Protein AF-A0A0Q7NEY6-F1 (afdb_monomer_lite)

Structure (mmCIF, N/CA/C/O backbone):
data_AF-A0A0Q7NEY6-F1
#
_entry.id   AF-A0A0Q7NEY6-F1
#
loop_
_atom_site.group_PDB
_atom_site.id
_atom_site.type_symbol
_atom_site.label_ato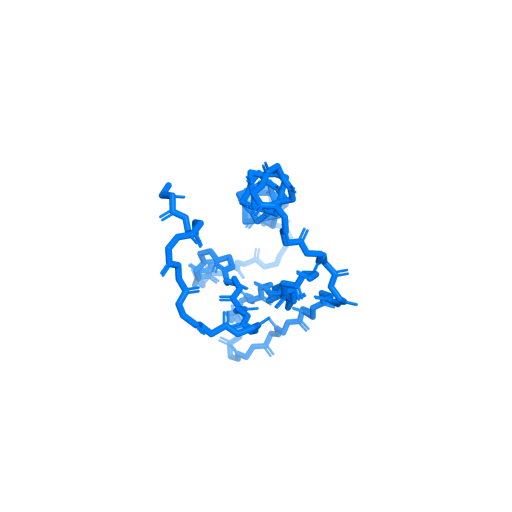m_id
_atom_site.label_alt_id
_atom_site.label_comp_id
_atom_site.label_asym_id
_atom_site.label_entity_id
_atom_site.label_seq_id
_atom_site.pdbx_PDB_ins_code
_atom_site.Cartn_x
_atom_site.Cartn_y
_atom_site.Cartn_z
_atom_site.occupancy
_atom_site.B_iso_or_equiv
_atom_site.auth_seq_id
_atom_site.auth_comp_id
_atom_site.auth_asym_id
_atom_site.auth_atom_id
_atom_site.pdbx_PDB_model_num
ATOM 1 N N . MET A 1 1 ? -6.952 12.568 1.588 1.00 67.12 1 MET A N 1
ATOM 2 C CA . MET A 1 1 ? -8.341 12.062 1.679 1.00 67.12 1 MET A CA 1
ATOM 3 C C . MET A 1 1 ? -8.504 11.477 3.069 1.00 67.12 1 MET A C 1
ATOM 5 O O . MET A 1 1 ? -7.627 10.729 3.481 1.00 67.12 1 MET A O 1
ATOM 9 N N . ASP A 1 2 ? -9.544 11.866 3.799 1.00 78.44 2 ASP A N 1
ATOM 10 C CA . ASP A 1 2 ? -9.843 11.302 5.119 1.00 78.44 2 ASP A CA 1
ATOM 11 C C . ASP A 1 2 ? -10.711 10.045 4.945 1.00 78.44 2 ASP A C 1
ATOM 13 O O . ASP A 1 2 ? -11.767 10.097 4.313 1.00 78.44 2 ASP A O 1
ATOM 17 N N . LEU A 1 3 ? -10.223 8.907 5.437 1.00 85.00 3 LEU A N 1
ATOM 18 C CA . LEU A 1 3 ? -10.870 7.597 5.376 1.00 85.00 3 LEU A CA 1
ATOM 19 C C . LEU A 1 3 ? -11.288 7.096 6.766 1.00 85.00 3 LEU A C 1
ATOM 21 O O . LEU A 1 3 ? -11.638 5.922 6.914 1.00 85.00 3 LEU A O 1
ATOM 25 N N . GLN A 1 4 ? -11.337 7.965 7.780 1.00 79.25 4 GLN A N 1
ATOM 26 C CA . GLN A 1 4 ? -11.861 7.606 9.100 1.00 79.25 4 GLN A CA 1
ATOM 27 C C . GLN A 1 4 ? -13.336 7.172 9.051 1.00 79.25 4 GLN A C 1
ATOM 29 O O . GLN A 1 4 ? -13.750 6.295 9.808 1.00 79.25 4 GLN A O 1
ATOM 34 N N . SER A 1 5 ? -14.138 7.708 8.132 1.00 84.38 5 SER A N 1
ATOM 35 C CA . SER A 1 5 ? -15.540 7.302 7.943 1.00 84.38 5 SER A CA 1
ATOM 36 C C . SER A 1 5 ? -15.718 6.118 6.984 1.00 84.38 5 SER A C 1
ATOM 38 O O . SER A 1 5 ? -16.846 5.683 6.744 1.00 84.38 5 SER A O 1
ATOM 40 N N . TYR A 1 6 ? -14.629 5.571 6.427 1.00 88.06 6 TYR A N 1
ATOM 41 C CA . TYR A 1 6 ? -14.718 4.494 5.446 1.00 88.06 6 TYR A CA 1
ATOM 42 C C . TYR A 1 6 ? -15.260 3.206 6.099 1.00 88.06 6 TYR A C 1
ATOM 44 O O . TYR A 1 6 ? -14.693 2.732 7.089 1.00 88.06 6 TYR A O 1
ATOM 52 N N . PRO A 1 7 ? -16.346 2.611 5.564 1.00 86.62 7 PRO A N 1
ATOM 53 C CA . PRO A 1 7 ? -17.097 1.562 6.259 1.00 86.62 7 PRO A CA 1
ATOM 54 C C . PRO A 1 7 ? -16.451 0.174 6.176 1.00 86.62 7 PRO A C 1
ATOM 56 O O . PRO A 1 7 ? -16.837 -0.733 6.913 1.00 86.62 7 PRO A O 1
ATOM 59 N N . ARG A 1 8 ? -15.498 -0.039 5.259 1.00 89.31 8 ARG A N 1
ATOM 60 C CA . ARG A 1 8 ? -14.848 -1.345 5.082 1.00 89.31 8 ARG A CA 1
ATOM 61 C C . ARG A 1 8 ? -13.606 -1.450 5.958 1.00 89.31 8 ARG A C 1
ATOM 63 O O . ARG A 1 8 ? -12.918 -0.467 6.194 1.00 89.31 8 ARG A O 1
ATOM 70 N N . ARG A 1 9 ? -13.293 -2.676 6.388 1.00 91.38 9 ARG A N 1
ATOM 71 C CA . ARG A 1 9 ? -12.090 -2.984 7.181 1.00 91.38 9 ARG A CA 1
ATOM 72 C C . ARG A 1 9 ? -10.822 -3.150 6.352 1.00 91.38 9 ARG A C 1
ATOM 74 O O . ARG A 1 9 ? -9.747 -3.155 6.929 1.00 91.38 9 ARG A O 1
ATOM 81 N N . ASN A 1 10 ? -10.941 -3.311 5.038 1.00 94.12 10 ASN A N 1
ATOM 82 C CA . ASN A 1 10 ? -9.812 -3.558 4.147 1.00 94.12 10 ASN A CA 1
ATOM 83 C C . ASN A 1 10 ? -9.774 -2.490 3.063 1.00 94.12 10 ASN A C 1
ATOM 85 O O . ASN A 1 10 ? -10.823 -2.080 2.553 1.00 94.12 10 ASN A O 1
ATOM 89 N N . LEU A 1 11 ? -8.565 -2.093 2.698 1.00 92.94 11 LEU A N 1
ATOM 90 C CA . LEU A 1 11 ? -8.301 -1.108 1.670 1.00 92.94 11 LEU A CA 1
ATOM 91 C C . LEU A 1 11 ? -7.064 -1.527 0.875 1.00 92.94 11 LEU A C 1
ATOM 93 O O . LEU A 1 11 ? -6.145 -2.137 1.413 1.00 92.94 11 LEU A O 1
ATOM 97 N N . VAL A 1 12 ? -7.065 -1.226 -0.419 1.00 91.56 12 VAL A N 1
ATOM 98 C CA . VAL A 1 12 ? -5.914 -1.437 -1.293 1.00 91.56 12 VAL A CA 1
ATOM 99 C C . VAL A 1 12 ? -5.532 -0.090 -1.877 1.00 91.56 12 VAL A C 1
ATOM 101 O O . VAL A 1 12 ? -6.372 0.592 -2.462 1.00 91.56 12 VAL A O 1
ATOM 104 N N . LEU A 1 13 ? -4.274 0.285 -1.697 1.00 89.31 13 LEU A N 1
ATOM 105 C CA . LEU A 1 13 ? -3.655 1.405 -2.384 1.00 89.31 13 LEU A CA 1
ATOM 106 C C . LEU A 1 13 ? -2.900 0.873 -3.592 1.00 89.31 13 LEU A C 1
ATOM 108 O O . LEU A 1 13 ? -2.238 -0.158 -3.501 1.00 89.31 13 LEU A O 1
ATOM 112 N N . SER A 1 14 ? -2.964 1.599 -4.698 1.00 85.88 14 SER A N 1
ATOM 113 C CA . SER A 1 14 ? -2.123 1.354 -5.863 1.00 85.88 14 SER A CA 1
ATOM 114 C C . SER A 1 14 ? -1.285 2.586 -6.149 1.00 85.88 14 SER A C 1
ATOM 116 O O . SER A 1 14 ? -1.814 3.701 -6.154 1.00 85.88 14 SER A O 1
ATOM 118 N N . SER A 1 15 ? -0.006 2.391 -6.444 1.00 80.62 15 SER A N 1
ATOM 119 C CA . SER A 1 15 ? 0.812 3.450 -7.018 1.00 80.62 15 SER A CA 1
ATOM 120 C C . SER A 1 15 ? 0.298 3.835 -8.418 1.00 80.62 15 SER A C 1
ATOM 122 O O . SER A 1 15 ? -0.357 3.017 -9.076 1.00 80.62 15 SER A O 1
ATOM 124 N N . PRO A 1 16 ? 0.583 5.058 -8.905 1.00 71.56 16 PRO A N 1
ATOM 125 C CA . PRO A 1 16 ? 0.270 5.447 -10.277 1.00 71.56 16 PRO A CA 1
ATOM 126 C C . PRO A 1 16 ? 0.827 4.434 -11.283 1.00 71.56 16 PRO A C 1
ATOM 128 O O . PRO A 1 16 ? 1.922 3.905 -11.082 1.00 71.56 16 PRO A O 1
ATOM 131 N N . GLN A 1 17 ? 0.076 4.176 -12.359 1.00 66.44 17 GLN A N 1
ATOM 132 C CA . GLN A 1 17 ? 0.541 3.309 -13.439 1.00 66.44 17 GLN A CA 1
ATOM 133 C C . GLN A 1 17 ? 1.693 3.991 -14.163 1.00 66.44 17 GLN A C 1
ATOM 135 O O . GLN A 1 17 ? 1.527 5.058 -14.757 1.00 66.44 17 GLN A O 1
ATOM 140 N N . THR A 1 18 ? 2.848 3.349 -14.158 1.00 62.78 18 THR A N 1
ATOM 141 C CA . THR A 1 18 ? 3.970 3.741 -14.990 1.00 62.78 18 THR A CA 1
ATOM 142 C C . THR A 1 18 ? 3.922 2.899 -16.269 1.00 62.78 18 THR A C 1
ATOM 144 O O . THR A 1 18 ? 4.487 1.814 -16.353 1.00 62.78 18 THR A O 1
ATOM 147 N N . GLY A 1 19 ? 3.229 3.412 -17.295 1.00 54.75 19 GLY A N 1
ATOM 148 C CA . GLY A 1 19 ? 3.261 2.851 -18.649 1.00 54.75 19 GLY A CA 1
ATOM 149 C C . GLY A 1 19 ? 4.518 3.257 -19.431 1.00 54.75 19 GLY A C 1
ATOM 150 O O . GLY A 1 19 ? 4.845 4.439 -19.496 1.00 54.75 19 GLY A O 1
ATOM 151 N N . GLY A 1 20 ? 5.189 2.288 -20.066 1.00 57.56 20 GLY A N 1
ATOM 152 C CA . GLY A 1 20 ? 6.156 2.554 -21.143 1.00 57.56 20 GLY A CA 1
ATOM 153 C C . GLY A 1 20 ? 7.578 2.936 -20.715 1.00 57.56 20 GLY A C 1
ATOM 154 O O . GLY A 1 20 ? 8.136 3.895 -21.244 1.00 57.56 20 GLY A O 1
ATOM 155 N N . PHE A 1 21 ? 8.198 2.185 -19.801 1.00 61.28 21 PHE A N 1
ATOM 156 C CA . PHE A 1 21 ? 9.563 2.474 -19.340 1.00 61.28 21 PHE A CA 1
ATOM 157 C C . PHE A 1 21 ? 10.609 1.611 -20.046 1.00 61.28 21 PHE A C 1
ATOM 159 O O . PHE A 1 21 ? 10.565 0.383 -20.000 1.00 61.28 21 PHE A O 1
ATOM 166 N N . VAL A 1 22 ? 11.584 2.265 -20.683 1.00 58.41 22 VAL A N 1
ATOM 167 C CA . VAL A 1 22 ? 12.728 1.603 -21.321 1.00 58.41 22 VAL A CA 1
ATOM 168 C C . VAL A 1 22 ? 13.794 1.314 -20.261 1.00 58.41 22 VAL A C 1
ATOM 170 O O . VAL A 1 22 ? 14.357 2.237 -19.659 1.00 58.41 22 VAL A O 1
ATOM 173 N N . PHE A 1 23 ? 14.062 0.026 -20.039 1.00 61.19 23 PHE A N 1
ATOM 174 C CA . PHE A 1 23 ? 15.098 -0.467 -19.129 1.00 61.19 23 PHE A CA 1
ATOM 175 C C . PHE A 1 23 ? 16.474 0.141 -19.451 1.00 61.19 23 PHE A C 1
ATOM 177 O O . PHE A 1 23 ? 16.908 0.134 -20.600 1.00 61.19 23 PHE A O 1
ATOM 184 N N . GLY A 1 24 ? 17.170 0.642 -18.423 1.00 62.41 24 GLY A N 1
ATOM 185 C CA . GLY A 1 24 ? 18.562 1.111 -18.519 1.00 62.41 24 GLY A CA 1
ATOM 186 C C . GLY A 1 24 ? 18.770 2.629 -18.604 1.00 62.41 24 GLY A C 1
ATOM 187 O O . GLY A 1 24 ? 19.912 3.077 -18.628 1.00 62.41 24 GLY A O 1
ATOM 188 N N . SER A 1 25 ? 17.707 3.439 -18.615 1.00 63.19 25 SER A N 1
ATOM 189 C CA . SER A 1 25 ? 17.815 4.908 -18.604 1.00 63.19 25 SER A CA 1
ATOM 190 C C . SER A 1 25 ? 17.770 5.495 -17.183 1.00 63.19 25 SER A C 1
ATOM 192 O O . SER A 1 25 ? 17.139 4.934 -16.293 1.00 63.19 25 SER A O 1
ATOM 194 N N . ALA A 1 26 ? 18.360 6.674 -16.951 1.00 69.75 26 ALA A N 1
ATOM 195 C CA . ALA A 1 26 ? 18.190 7.404 -15.681 1.00 69.75 26 ALA A CA 1
ATOM 196 C C . ALA A 1 26 ? 16.706 7.718 -15.373 1.00 69.75 26 ALA A C 1
ATOM 198 O O . ALA A 1 26 ? 16.300 7.805 -14.213 1.00 69.75 26 ALA A O 1
ATOM 199 N N . ALA A 1 27 ? 15.876 7.822 -16.417 1.00 66.31 27 ALA A N 1
ATOM 200 C CA . ALA A 1 27 ? 14.430 7.974 -16.298 1.00 66.31 27 ALA A CA 1
ATOM 201 C C . ALA A 1 27 ? 13.748 6.735 -15.685 1.00 66.31 27 ALA A C 1
ATOM 203 O O . ALA A 1 27 ? 12.773 6.893 -14.957 1.00 66.31 27 ALA A O 1
ATOM 204 N N . TYR A 1 28 ? 14.281 5.525 -15.908 1.00 68.81 28 TYR A N 1
ATOM 205 C CA . TYR A 1 28 ? 13.768 4.282 -15.318 1.00 68.81 28 TYR A CA 1
ATOM 206 C C . TYR A 1 28 ? 13.859 4.295 -13.789 1.00 68.81 28 TYR A C 1
ATOM 208 O O . TYR A 1 28 ? 12.873 4.025 -13.111 1.00 68.81 28 TYR A O 1
ATOM 216 N N . GLN A 1 29 ? 15.021 4.659 -13.238 1.00 68.44 29 GLN A N 1
ATOM 217 C CA . GLN A 1 29 ? 15.198 4.719 -11.785 1.00 68.44 29 GLN A CA 1
ATOM 218 C C . GLN A 1 29 ? 14.230 5.728 -11.161 1.00 68.44 29 GLN A C 1
ATOM 220 O O . GLN A 1 29 ? 13.486 5.382 -10.247 1.00 68.44 29 GLN A O 1
ATOM 225 N N . ARG A 1 30 ? 14.167 6.951 -11.704 1.00 70.00 30 ARG A N 1
ATOM 226 C CA . ARG A 1 30 ? 13.252 7.997 -11.221 1.00 70.00 30 ARG A CA 1
ATOM 227 C C . ARG A 1 30 ? 11.786 7.551 -11.241 1.00 70.00 30 ARG A C 1
ATOM 229 O O . ARG A 1 30 ? 11.071 7.780 -10.270 1.00 70.00 30 ARG A O 1
ATOM 236 N N . ALA A 1 31 ? 11.369 6.884 -12.312 1.00 70.50 31 ALA A N 1
ATOM 237 C CA . ALA A 1 31 ? 10.008 6.394 -12.471 1.00 70.50 31 ALA A CA 1
ATOM 238 C C . ALA A 1 31 ? 9.639 5.235 -11.543 1.00 70.50 31 ALA A C 1
ATOM 240 O O . ALA A 1 31 ? 8.457 4.979 -11.376 1.00 70.50 31 ALA A O 1
ATOM 241 N N . ILE A 1 32 ? 10.600 4.529 -10.946 1.00 71.38 32 ILE A N 1
ATOM 242 C CA . ILE A 1 32 ? 10.319 3.547 -9.888 1.00 71.38 32 ILE A CA 1
ATOM 243 C C . ILE A 1 32 ? 10.213 4.250 -8.536 1.00 71.38 32 ILE A C 1
ATOM 245 O O . ILE A 1 32 ? 9.308 3.959 -7.756 1.00 71.38 32 ILE A O 1
ATOM 249 N N . PHE A 1 33 ? 11.100 5.211 -8.273 1.00 72.56 33 PHE A N 1
ATOM 250 C CA . PHE A 1 33 ? 11.112 5.934 -7.004 1.00 72.56 33 PHE A CA 1
ATOM 251 C C . PHE A 1 33 ? 9.867 6.804 -6.796 1.00 72.56 33 PHE A C 1
ATOM 253 O O . PHE A 1 33 ? 9.321 6.802 -5.698 1.00 72.56 33 PHE A O 1
ATOM 260 N N . GLU A 1 34 ? 9.384 7.520 -7.816 1.00 76.88 34 GLU A N 1
ATOM 261 C CA . GLU A 1 34 ? 8.199 8.384 -7.674 1.00 76.88 34 GLU A CA 1
ATOM 262 C C . GLU A 1 34 ? 6.939 7.597 -7.226 1.00 76.88 34 GLU A C 1
ATOM 264 O O . GLU A 1 34 ? 6.343 7.963 -6.208 1.00 76.88 34 GLU A O 1
ATOM 269 N N . PRO A 1 35 ? 6.548 6.481 -7.875 1.00 75.94 35 PRO A N 1
ATOM 270 C CA . PRO A 1 35 ? 5.464 5.612 -7.415 1.00 75.94 35 PRO A CA 1
ATOM 271 C C . PRO A 1 35 ? 5.653 5.067 -5.994 1.00 75.94 35 PRO A C 1
ATOM 273 O O . PRO A 1 35 ? 4.684 5.055 -5.234 1.00 75.94 35 PRO A O 1
ATOM 276 N N . VAL A 1 36 ? 6.876 4.654 -5.624 1.00 79.25 36 VAL A N 1
ATOM 277 C CA . VAL A 1 36 ? 7.204 4.186 -4.261 1.00 79.25 36 VAL A CA 1
ATOM 278 C C . VAL A 1 36 ? 6.948 5.291 -3.241 1.00 79.25 36 VAL A C 1
ATOM 280 O O . VAL A 1 36 ? 6.239 5.072 -2.263 1.00 79.25 36 VAL A O 1
ATOM 283 N N . VAL A 1 37 ? 7.477 6.494 -3.482 1.00 80.81 37 VAL A N 1
ATOM 284 C CA . VAL A 1 37 ? 7.327 7.643 -2.576 1.00 80.81 37 VAL A CA 1
ATOM 285 C C . VAL A 1 37 ? 5.855 8.014 -2.406 1.00 80.81 37 VAL A C 1
ATOM 287 O O . VAL A 1 37 ? 5.396 8.218 -1.284 1.00 80.81 37 VAL A O 1
ATOM 290 N N . HIS A 1 38 ? 5.082 8.053 -3.494 1.00 81.50 38 HIS A N 1
ATOM 291 C CA . HIS A 1 38 ? 3.647 8.325 -3.409 1.00 81.50 38 HIS A CA 1
ATOM 292 C C . HIS A 1 38 ? 2.893 7.266 -2.600 1.00 81.50 38 HIS A C 1
ATOM 294 O O . HIS A 1 38 ? 2.007 7.619 -1.818 1.00 81.50 38 HIS A O 1
ATOM 300 N N . LEU A 1 39 ? 3.243 5.987 -2.768 1.00 86.19 39 LEU A N 1
ATOM 301 C CA . LEU A 1 39 ? 2.626 4.904 -2.012 1.00 86.19 39 LEU A CA 1
ATOM 302 C C . LEU A 1 39 ? 2.967 5.002 -0.521 1.00 86.19 39 LEU A C 1
ATOM 304 O O . LEU A 1 39 ? 2.055 4.917 0.298 1.00 86.19 39 LEU A O 1
ATOM 308 N N . LEU A 1 40 ? 4.236 5.241 -0.175 1.00 86.56 40 LEU A N 1
ATOM 309 C CA . LEU A 1 40 ? 4.689 5.409 1.211 1.00 86.56 40 LEU A CA 1
ATOM 310 C C . LEU A 1 40 ? 3.985 6.583 1.897 1.00 86.56 40 LEU A C 1
ATOM 312 O O . LEU A 1 40 ? 3.398 6.397 2.959 1.00 86.56 40 LEU A O 1
ATOM 316 N N . ASN A 1 41 ? 3.923 7.746 1.243 1.00 88.50 41 ASN A N 1
ATOM 317 C CA . ASN A 1 41 ? 3.201 8.907 1.772 1.00 88.50 41 ASN A CA 1
ATOM 318 C C . ASN A 1 41 ? 1.713 8.592 2.013 1.00 88.50 41 ASN A C 1
ATOM 320 O O . ASN A 1 41 ? 1.115 9.044 2.991 1.00 88.50 41 ASN A O 1
ATOM 324 N N . GLY A 1 42 ? 1.098 7.813 1.115 1.00 88.75 42 GLY A N 1
ATOM 325 C CA . GLY A 1 42 ? -0.282 7.354 1.265 1.00 88.75 42 GLY A CA 1
ATOM 326 C C . GLY A 1 42 ? -0.467 6.398 2.445 1.00 88.75 42 GLY A C 1
ATOM 327 O O . GLY A 1 42 ? -1.444 6.531 3.182 1.00 88.75 42 GLY A O 1
ATOM 328 N N . VAL A 1 43 ? 0.469 5.467 2.643 1.00 92.12 43 VAL A N 1
ATOM 329 C CA . VAL A 1 43 ? 0.477 4.531 3.776 1.00 92.12 43 VAL A CA 1
ATOM 330 C C . VAL A 1 43 ? 0.614 5.291 5.093 1.00 92.12 43 VAL A C 1
ATOM 332 O O . VAL A 1 43 ? -0.268 5.159 5.937 1.00 92.12 43 VAL A O 1
ATOM 335 N N . GLU A 1 44 ? 1.627 6.148 5.237 1.00 93.12 44 GLU A N 1
ATOM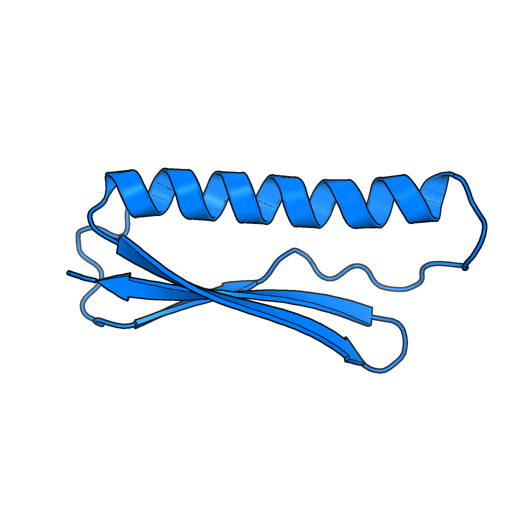 336 C CA . GLU A 1 44 ? 1.867 6.931 6.461 1.00 93.12 44 GLU A CA 1
ATOM 337 C C . GLU A 1 44 ? 0.652 7.794 6.837 1.00 93.12 44 GLU A C 1
ATOM 339 O O . GLU A 1 44 ? 0.230 7.855 7.995 1.00 93.12 44 GLU A O 1
ATOM 344 N N . MET A 1 45 ? 0.027 8.440 5.847 1.00 92.44 45 MET A N 1
ATOM 345 C CA . MET A 1 45 ? -1.193 9.218 6.066 1.00 92.44 45 MET A CA 1
ATOM 346 C C . MET A 1 45 ? -2.336 8.350 6.619 1.00 92.44 45 MET A C 1
ATOM 348 O O . MET A 1 45 ? -3.098 8.816 7.468 1.00 92.44 45 MET A O 1
ATOM 352 N N . LEU A 1 46 ? -2.490 7.114 6.134 1.00 92.88 46 LEU A N 1
ATOM 353 C CA . LEU A 1 46 ? -3.547 6.209 6.586 1.00 92.88 46 LEU A CA 1
ATOM 354 C C . LEU A 1 46 ? -3.235 5.549 7.926 1.00 92.88 46 LEU A C 1
ATOM 356 O O . LEU A 1 46 ? -4.158 5.329 8.711 1.00 92.88 46 LEU A O 1
ATOM 360 N N . GLU A 1 47 ? -1.970 5.280 8.233 1.00 93.56 47 GLU A N 1
ATOM 361 C CA . GLU A 1 47 ? -1.571 4.795 9.556 1.00 93.56 47 GLU A CA 1
ATOM 362 C C . GLU A 1 47 ? -1.969 5.790 10.653 1.00 93.56 47 GLU A C 1
ATOM 364 O O . GLU A 1 47 ? -2.563 5.402 11.661 1.00 93.56 47 GLU A O 1
ATOM 369 N N . ASN A 1 48 ? -1.833 7.093 10.382 1.00 93.19 48 ASN A N 1
ATOM 370 C CA . ASN A 1 48 ? -2.332 8.163 11.256 1.00 93.19 48 ASN A CA 1
ATOM 371 C C . ASN A 1 48 ? -3.869 8.198 11.416 1.00 93.19 48 ASN A C 1
ATOM 373 O O . ASN A 1 48 ? -4.388 8.911 12.273 1.00 93.19 48 ASN A O 1
ATOM 377 N N . GLN A 1 49 ? -4.616 7.443 10.607 1.00 92.06 49 GLN A N 1
ATOM 378 C CA . GLN A 1 49 ? -6.078 7.320 10.670 1.00 92.06 49 GLN A CA 1
ATOM 379 C C . GLN A 1 49 ? -6.541 5.963 11.239 1.00 92.06 49 GLN A C 1
ATOM 381 O O . GLN A 1 49 ? -7.731 5.645 11.171 1.00 92.06 49 GLN A O 1
ATOM 386 N N . GLY A 1 50 ? -5.628 5.158 11.799 1.00 92.69 50 GLY A N 1
ATOM 387 C CA . GLY A 1 50 ? -5.944 3.851 12.393 1.00 92.69 50 GLY A CA 1
ATOM 388 C C . GLY A 1 50 ? -5.974 2.694 11.390 1.00 92.69 50 GLY A C 1
ATOM 389 O O . GLY A 1 50 ? -6.630 1.674 11.620 1.00 92.69 50 GLY A O 1
ATOM 390 N N . TRP A 1 51 ? -5.298 2.851 10.253 1.00 94.88 51 TRP A N 1
ATOM 391 C CA . TRP A 1 51 ? -5.044 1.753 9.326 1.00 94.88 51 TRP A CA 1
ATOM 392 C C . TRP A 1 51 ? -3.696 1.099 9.621 1.00 94.88 51 TRP A C 1
ATOM 394 O O . TRP A 1 51 ? -2.778 1.729 10.123 1.00 94.88 51 TRP A O 1
ATOM 404 N N . GLN A 1 52 ? -3.570 -0.176 9.288 1.00 94.69 52 GLN A N 1
ATOM 405 C CA . GLN A 1 52 ? -2.359 -0.965 9.454 1.00 94.69 52 GLN A CA 1
ATOM 406 C C . GLN A 1 52 ? -1.949 -1.530 8.098 1.00 94.69 52 GLN A C 1
ATOM 408 O O . GLN A 1 52 ? -2.767 -2.173 7.429 1.00 94.69 52 GLN A O 1
ATOM 413 N N . LEU A 1 53 ? -0.686 -1.340 7.714 1.00 94.50 53 LEU A N 1
ATOM 414 C CA . LEU A 1 53 ? -0.119 -2.018 6.555 1.00 94.50 53 LEU A CA 1
ATOM 415 C C . LEU A 1 53 ? -0.020 -3.526 6.821 1.00 94.50 53 LEU A C 1
ATOM 417 O O . LEU A 1 53 ? 0.584 -3.968 7.796 1.00 94.50 53 LEU A O 1
ATOM 421 N N . VAL A 1 54 ? -0.630 -4.321 5.943 1.00 95.69 54 VAL A N 1
ATOM 422 C CA . VAL A 1 54 ? -0.628 -5.789 6.026 1.00 95.69 54 VAL A CA 1
ATOM 423 C C . VAL A 1 54 ? 0.424 -6.383 5.101 1.00 95.69 54 VAL A C 1
ATOM 425 O O . VAL A 1 54 ? 1.168 -7.273 5.500 1.00 95.69 54 VAL A O 1
ATOM 428 N N . SER A 1 55 ? 0.462 -5.932 3.847 1.00 92.75 55 SER A N 1
ATOM 429 C CA . SER A 1 55 ? 1.422 -6.420 2.854 1.00 92.75 55 SER A CA 1
ATOM 430 C C . SER A 1 55 ? 1.581 -5.432 1.707 1.00 92.75 55 SER A C 1
ATOM 432 O O . SER A 1 55 ? 0.672 -4.649 1.426 1.00 92.75 55 SER A O 1
ATOM 434 N N . VAL A 1 56 ? 2.723 -5.507 1.028 1.00 90.69 56 VAL A N 1
ATOM 435 C CA . VAL A 1 56 ? 2.982 -4.797 -0.225 1.00 90.69 56 VAL A CA 1
ATOM 436 C C . VAL A 1 56 ? 3.322 -5.828 -1.289 1.00 90.69 56 VAL A C 1
ATOM 438 O O . VAL A 1 56 ? 4.087 -6.758 -1.037 1.00 90.69 56 VAL A O 1
ATOM 441 N N . VAL A 1 57 ? 2.727 -5.681 -2.468 1.00 88.94 57 VAL A N 1
ATOM 442 C CA . VAL A 1 57 ? 2.974 -6.545 -3.620 1.00 88.94 57 VAL A CA 1
ATOM 443 C C . VAL A 1 57 ? 3.374 -5.688 -4.804 1.00 88.94 57 VAL A C 1
ATOM 445 O O . VAL A 1 57 ? 2.676 -4.742 -5.165 1.00 88.94 57 VAL A O 1
ATOM 448 N N . GLU A 1 58 ? 4.462 -6.079 -5.451 1.00 83.31 58 GLU A N 1
ATOM 449 C CA . GLU A 1 58 ? 4.893 -5.519 -6.725 1.00 83.31 58 GLU A CA 1
ATOM 450 C C . GLU A 1 58 ? 4.499 -6.457 -7.865 1.00 83.31 58 GLU A C 1
ATOM 452 O O . GLU A 1 58 ? 4.672 -7.678 -7.791 1.00 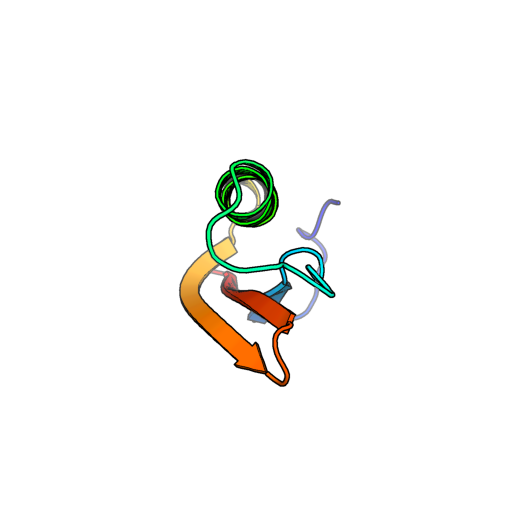83.31 58 GLU A O 1
ATOM 457 N N . ARG A 1 59 ? 3.934 -5.891 -8.931 1.00 78.56 59 ARG A N 1
ATOM 458 C CA . ARG A 1 59 ? 3.556 -6.615 -10.145 1.00 78.56 59 ARG A CA 1
ATOM 459 C C . ARG A 1 59 ? 4.075 -5.882 -11.370 1.00 78.56 59 ARG A C 1
ATOM 461 O O . ARG A 1 59 ? 3.987 -4.663 -11.451 1.00 78.56 59 ARG A O 1
ATOM 468 N N . ASN A 1 60 ? 4.540 -6.654 -12.344 1.00 76.19 60 ASN A N 1
ATOM 469 C CA . ASN A 1 60 ? 4.771 -6.199 -13.706 1.00 76.19 60 ASN A CA 1
ATOM 470 C C . ASN A 1 60 ? 3.837 -6.999 -14.618 1.00 76.19 60 ASN A C 1
ATOM 472 O O . ASN A 1 60 ? 3.910 -8.229 -14.639 1.00 76.19 60 ASN A O 1
ATOM 476 N N . ILE A 1 61 ? 2.934 -6.304 -15.305 1.00 77.25 61 ILE A N 1
ATOM 477 C CA . ILE A 1 61 ? 2.044 -6.886 -16.313 1.00 77.25 61 ILE A CA 1
ATOM 478 C C . ILE A 1 61 ? 2.242 -6.068 -17.583 1.00 77.25 61 ILE A C 1
ATOM 480 O O . ILE A 1 61 ? 2.058 -4.854 -17.555 1.00 77.25 61 ILE A O 1
ATOM 484 N N . ASP A 1 62 ? 2.654 -6.717 -18.670 1.00 77.12 62 ASP A N 1
ATOM 485 C CA . ASP A 1 62 ? 2.862 -6.084 -19.979 1.00 77.12 62 ASP A CA 1
ATOM 486 C C . ASP A 1 62 ? 3.747 -4.816 -19.939 1.00 77.12 62 ASP A C 1
ATOM 488 O O . ASP A 1 62 ? 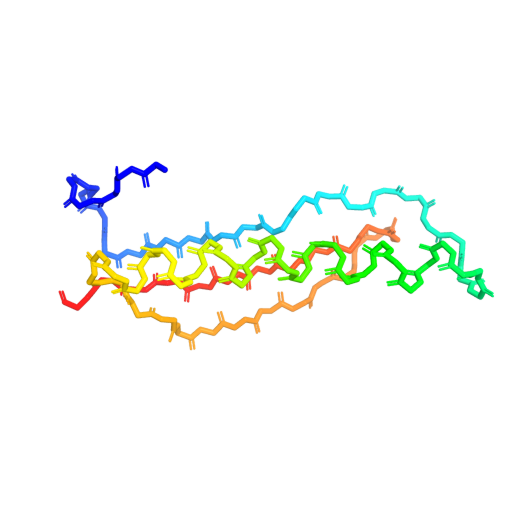3.473 -3.824 -20.611 1.00 77.12 62 ASP A O 1
ATOM 492 N N . ASN A 1 63 ? 4.834 -4.844 -19.153 1.00 70.25 63 ASN A N 1
ATOM 493 C CA . ASN A 1 63 ? 5.751 -3.715 -18.906 1.00 70.25 63 ASN A CA 1
ATOM 494 C C . ASN A 1 63 ? 5.135 -2.522 -18.161 1.00 70.25 63 ASN A C 1
ATOM 496 O O . ASN A 1 63 ? 5.703 -1.425 -18.170 1.00 70.25 63 ASN A O 1
ATOM 500 N N . VAL A 1 64 ? 4.006 -2.731 -17.491 1.00 71.88 64 VAL A N 1
ATOM 501 C CA . VAL A 1 64 ? 3.429 -1.764 -16.563 1.00 71.88 64 VAL A CA 1
ATOM 502 C C . VAL A 1 64 ? 3.705 -2.230 -15.143 1.00 71.88 64 VAL A C 1
ATOM 504 O O . VAL A 1 64 ? 3.352 -3.347 -14.755 1.00 71.88 64 VAL A O 1
ATOM 507 N N . TYR A 1 65 ? 4.359 -1.364 -14.375 1.00 73.50 65 TYR A N 1
ATOM 508 C CA . TYR A 1 65 ? 4.699 -1.630 -12.985 1.00 73.50 65 TYR A CA 1
ATOM 509 C C . TYR A 1 65 ? 3.602 -1.111 -12.066 1.00 73.50 65 TYR A C 1
ATOM 511 O O . TYR A 1 65 ? 3.166 0.036 -12.165 1.00 73.50 65 TYR A O 1
ATOM 519 N N . TYR A 1 66 ? 3.181 -1.971 -11.147 1.00 76.50 66 TYR A N 1
ATOM 520 C CA . TYR A 1 66 ? 2.184 -1.673 -10.137 1.00 76.50 66 TYR A CA 1
ATOM 521 C C . TYR A 1 66 ? 2.733 -2.042 -8.775 1.00 76.50 66 TYR A C 1
ATOM 523 O O . TYR A 1 66 ? 3.210 -3.160 -8.569 1.00 76.50 66 TYR A O 1
ATOM 531 N N . MET A 1 67 ? 2.588 -1.125 -7.831 1.00 85.62 67 MET A N 1
ATOM 532 C CA . MET A 1 67 ? 2.837 -1.393 -6.429 1.00 85.62 67 MET A CA 1
ATOM 533 C C . MET A 1 67 ? 1.507 -1.305 -5.689 1.00 85.62 67 MET A C 1
ATOM 535 O O . MET A 1 67 ? 0.799 -0.301 -5.786 1.00 85.62 67 MET A O 1
ATOM 539 N N . LEU A 1 68 ? 1.133 -2.389 -5.015 1.00 89.75 68 LEU A N 1
ATOM 540 C CA . LEU A 1 68 ? -0.129 -2.529 -4.301 1.00 89.75 68 LEU A CA 1
ATOM 541 C C . LEU A 1 68 ? 0.148 -2.659 -2.807 1.00 89.75 68 LEU A C 1
ATOM 543 O O . LEU A 1 68 ? 0.805 -3.612 -2.396 1.00 89.75 68 LEU A O 1
ATOM 547 N N . ALA A 1 69 ? -0.379 -1.746 -1.994 1.00 93.19 69 ALA A N 1
ATOM 548 C CA . ALA A 1 69 ? -0.338 -1.857 -0.539 1.00 93.19 69 ALA A CA 1
ATOM 549 C C . ALA A 1 69 ? -1.713 -2.259 -0.002 1.00 93.19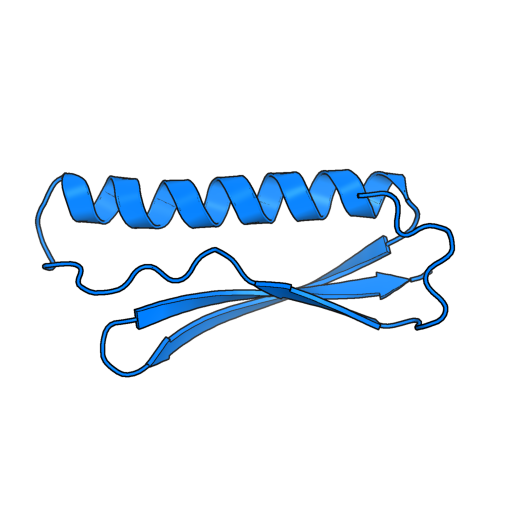 69 ALA A C 1
ATOM 551 O O . ALA A 1 69 ? -2.721 -1.600 -0.261 1.00 93.19 69 ALA A O 1
ATOM 552 N N . PHE A 1 70 ? -1.749 -3.345 0.760 1.00 94.31 70 PHE A N 1
ATOM 553 C CA . PHE A 1 70 ? -2.946 -3.849 1.418 1.00 94.31 70 PHE A CA 1
ATOM 554 C C . PHE A 1 70 ? -2.979 -3.328 2.848 1.00 94.31 70 PHE A C 1
ATOM 556 O O . PHE A 1 70 ? -2.094 -3.632 3.647 1.00 94.31 70 PHE A O 1
ATOM 563 N N . MET A 1 71 ? -4.023 -2.575 3.169 1.00 95.62 71 MET A N 1
ATOM 564 C CA . MET A 1 71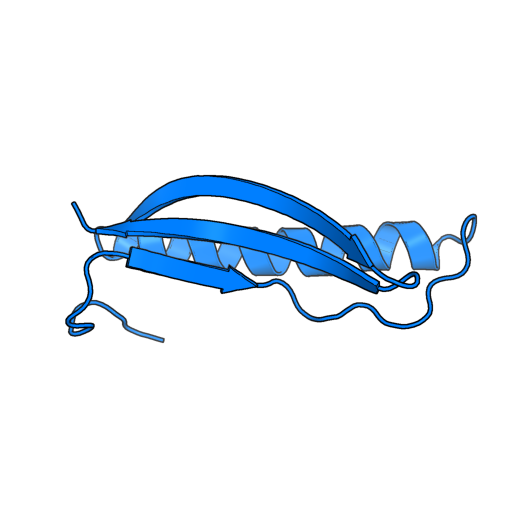 ? -4.244 -1.955 4.467 1.00 95.62 71 MET A CA 1
ATOM 565 C C . MET A 1 71 ? -5.454 -2.597 5.147 1.00 95.62 71 MET A C 1
ATOM 567 O O . MET A 1 71 ? -6.459 -2.914 4.500 1.00 95.62 71 MET A O 1
ATOM 571 N N . ARG A 1 72 ? -5.389 -2.744 6.467 1.00 95.06 72 ARG A N 1
ATOM 572 C CA . ARG A 1 72 ? -6.499 -3.210 7.301 1.00 95.06 72 ARG A CA 1
ATOM 573 C C . ARG A 1 72 ? -6.734 -2.240 8.445 1.00 95.06 72 ARG A C 1
ATOM 575 O O . ARG A 1 72 ? -5.787 -1.769 9.056 1.00 95.06 72 ARG A O 1
ATOM 582 N N . ARG A 1 73 ? -7.991 -1.969 8.759 1.00 91.19 73 ARG A N 1
ATOM 583 C CA . ARG A 1 73 ? -8.382 -1.157 9.908 1.00 91.19 73 ARG A CA 1
ATOM 584 C C . ARG A 1 73 ? -8.280 -1.971 11.198 1.00 91.19 73 ARG A C 1
ATOM 586 O O . ARG A 1 73 ? -8.761 -3.109 11.218 1.00 91.19 73 ARG A O 1
ATOM 593 N N . THR A 1 74 ? -7.642 -1.405 12.222 1.00 77.50 74 THR A N 1
ATOM 594 C CA . THR A 1 74 ? -7.601 -1.986 13.577 1.00 77.50 74 THR A CA 1
ATOM 595 C C . THR A 1 74 ? -8.961 -1.922 14.249 1.00 77.50 74 THR A C 1
ATOM 597 O O . THR A 1 74 ? -9.633 -0.876 14.090 1.00 77.50 74 THR A O 1
#

Sequence (74 aa):
MDLQSYPRRNLVLSSPQTGGFVFGSAAYQRAIFEPVVHLLNGVEMLENQGWQLVSVVERNIDNVYYMLAFMRRT

Secondary structure (DSSP, 8-state):
---TT---SEEEEEPPPB--PPTTSHHHHHHHHHHHHHHHHHHHHHHTTTEEEEEEEEEEETTEEEEEEEEEE-

Foldseek 3Di:
DQCLVPPDFKDKDKFDKDPDDDPPDPVNVVSVVVSVVVVVVVQVVVVVSQKDWDDWDWDADPNIIMIMTMIGHD

Radius of gyration: 13.92 Å; chains: 1; bounding box: 36×19×35 Å

pLDDT: mean 81.17, std 11.37, range [54.75, 95.69]